Protein AF-A0A7S2JZN7-F1 (afdb_monomer_lite)

Structure (mmCIF, N/CA/C/O backbone):
data_AF-A0A7S2JZN7-F1
#
_entry.id   AF-A0A7S2JZN7-F1
#
loop_
_atom_site.group_PDB
_atom_site.id
_atom_site.type_symbol
_atom_site.label_atom_id
_atom_site.label_alt_id
_atom_site.label_comp_id
_atom_site.label_asym_id
_atom_site.label_entity_id
_atom_site.label_seq_id
_atom_site.pdbx_PDB_ins_code
_atom_site.Cartn_x
_atom_site.Cartn_y
_atom_site.Cartn_z
_atom_site.occupancy
_atom_site.B_iso_or_equiv
_atom_site.auth_seq_id
_atom_site.auth_comp_id
_atom_site.auth_asym_id
_atom_site.auth_atom_id
_atom_site.pdbx_PDB_model_num
ATOM 1 N N . THR A 1 1 ? 4.688 11.227 -15.093 1.00 51.75 1 THR A N 1
ATOM 2 C CA . THR A 1 1 ? 4.811 10.91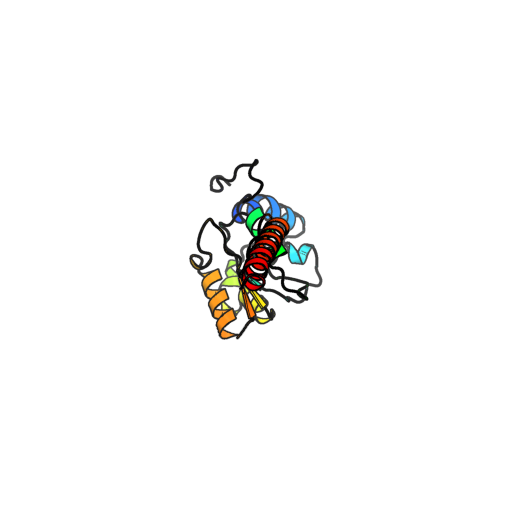5 -16.543 1.00 51.75 1 THR A CA 1
ATOM 3 C C . THR A 1 1 ? 3.955 11.888 -17.336 1.00 51.75 1 THR A C 1
ATOM 5 O O . THR A 1 1 ? 3.222 12.641 -16.711 1.00 51.75 1 THR A O 1
ATOM 8 N N . ALA A 1 2 ? 3.964 11.879 -18.675 1.00 60.34 2 ALA A N 1
ATOM 9 C CA . ALA A 1 2 ? 2.975 12.643 -19.460 1.00 60.34 2 ALA A CA 1
ATOM 10 C C . ALA A 1 2 ? 1.505 12.271 -19.130 1.00 60.34 2 ALA A C 1
ATOM 12 O O . ALA A 1 2 ? 0.585 12.981 -19.519 1.00 60.34 2 ALA A O 1
ATOM 13 N N . LEU A 1 3 ? 1.292 11.172 -18.391 1.00 62.84 3 LEU A N 1
ATOM 14 C CA . LEU A 1 3 ? -0.002 10.674 -17.920 1.00 62.84 3 LEU A CA 1
ATOM 15 C C . LEU A 1 3 ? -0.333 11.091 -16.476 1.00 62.84 3 LEU A C 1
ATOM 17 O O . LEU A 1 3 ? -1.389 10.724 -15.964 1.00 62.84 3 LEU A O 1
ATOM 21 N N . ASP A 1 4 ? 0.554 11.825 -15.804 1.00 78.75 4 ASP A N 1
ATOM 22 C CA . ASP A 1 4 ? 0.335 12.311 -14.446 1.00 78.75 4 ASP A CA 1
ATOM 23 C C . ASP A 1 4 ? 0.233 13.834 -14.446 1.00 78.75 4 ASP A C 1
ATOM 25 O O . ASP A 1 4 ? 1.234 14.537 -14.549 1.00 78.75 4 ASP A O 1
ATOM 29 N N . GLY A 1 5 ? -1.002 14.331 -14.358 1.00 80.12 5 GLY A N 1
ATOM 30 C CA . GLY A 1 5 ? -1.312 15.762 -14.319 1.00 80.12 5 GLY A CA 1
ATOM 31 C C . GLY A 1 5 ? -1.046 16.423 -12.965 1.00 80.12 5 GLY A C 1
ATOM 32 O O . GLY A 1 5 ? -1.590 17.494 -12.705 1.00 80.12 5 GLY A O 1
ATOM 33 N N . PHE A 1 6 ? -0.287 15.777 -12.077 1.00 83.50 6 PHE A N 1
ATOM 34 C CA . PHE A 1 6 ? 0.052 16.322 -10.771 1.00 83.50 6 PHE A CA 1
ATOM 35 C C . PHE A 1 6 ? 0.857 17.627 -10.889 1.00 83.50 6 PHE A C 1
ATOM 37 O O . PHE A 1 6 ? 1.818 17.733 -11.652 1.00 83.50 6 PHE A O 1
ATOM 44 N N . SER A 1 7 ? 0.463 18.621 -10.092 1.00 86.81 7 SER A N 1
ATOM 45 C CA . SER A 1 7 ? 1.176 19.890 -9.955 1.00 86.81 7 SER A CA 1
ATOM 46 C C . SER A 1 7 ? 2.244 19.777 -8.877 1.00 86.81 7 SER A C 1
ATOM 48 O O . SER A 1 7 ? 1.925 19.419 -7.753 1.00 86.81 7 SER A O 1
ATOM 50 N N . VAL A 1 8 ? 3.476 20.208 -9.149 1.00 86.31 8 VAL A N 1
ATOM 51 C CA . VAL A 1 8 ? 4.565 20.231 -8.147 1.00 86.31 8 VAL A CA 1
ATOM 52 C C . VAL A 1 8 ? 4.239 21.041 -6.884 1.00 86.31 8 VAL A C 1
ATOM 54 O O . VAL A 1 8 ? 4.863 20.845 -5.845 1.00 86.31 8 VAL A O 1
ATOM 57 N N . SER A 1 9 ? 3.274 21.961 -6.964 1.00 90.94 9 SER A N 1
ATOM 58 C CA . SER A 1 9 ? 2.800 22.753 -5.826 1.00 90.94 9 SER A CA 1
ATOM 59 C C . SER A 1 9 ? 1.716 22.064 -4.994 1.00 90.94 9 SER A C 1
ATOM 61 O O . SER A 1 9 ? 1.376 22.569 -3.925 1.00 90.94 9 SER A O 1
ATOM 63 N N . ASP A 1 10 ? 1.154 20.944 -5.452 1.00 91.69 10 ASP A N 1
ATOM 64 C CA . ASP A 1 10 ? 0.141 20.215 -4.697 1.00 91.69 10 ASP A CA 1
ATOM 65 C C . ASP A 1 10 ? 0.791 19.451 -3.538 1.00 91.69 10 ASP A C 1
ATOM 67 O O . ASP A 1 10 ? 1.705 18.654 -3.712 1.00 91.69 10 ASP A O 1
ATOM 71 N N . GLN A 1 11 ? 0.304 19.737 -2.334 1.00 91.44 11 GLN A N 1
ATOM 72 C CA . GLN A 1 11 ? 0.785 19.183 -1.068 1.00 91.44 11 GLN A CA 1
ATOM 73 C C . GLN A 1 11 ? -0.213 18.194 -0.450 1.00 91.44 11 GLN A C 1
ATOM 75 O O . GLN A 1 11 ? -0.023 17.768 0.682 1.00 91.44 11 GLN A O 1
ATOM 80 N N . ARG A 1 12 ? -1.313 17.876 -1.144 1.00 93.12 12 ARG A N 1
ATOM 81 C CA . ARG A 1 12 ? -2.394 17.031 -0.617 1.00 93.12 12 ARG A CA 1
ATOM 82 C C . ARG A 1 12 ? -2.526 15.714 -1.352 1.00 93.12 12 ARG A C 1
ATOM 84 O O . ARG A 1 12 ? -2.724 14.695 -0.706 1.00 93.12 12 ARG A O 1
ATOM 91 N N . ILE A 1 13 ? -2.479 15.728 -2.682 1.00 94.62 13 ILE A N 1
ATOM 92 C CA . ILE A 1 13 ? -2.743 14.519 -3.474 1.00 94.62 13 ILE A CA 1
ATOM 93 C C . ILE A 1 13 ? -1.425 13.880 -3.864 1.00 94.62 13 ILE A C 1
ATOM 95 O O . ILE A 1 13 ? -1.202 12.715 -3.546 1.00 94.62 13 ILE A O 1
ATOM 99 N N . GLY A 1 14 ? -0.503 14.657 -4.422 1.00 94.88 14 GLY A N 1
ATOM 100 C CA . GLY A 1 14 ? 0.815 14.144 -4.781 1.00 94.88 14 GLY A CA 1
ATOM 101 C C . GLY A 1 14 ? 0.837 13.488 -6.165 1.00 94.88 14 GLY A C 1
ATOM 102 O O . GLY A 1 14 ? -0.217 13.270 -6.775 1.00 94.88 14 GLY A O 1
ATOM 103 N N . PRO A 1 15 ? 2.038 13.154 -6.668 1.00 95.38 15 PRO A N 1
ATOM 104 C CA . PRO A 1 15 ? 2.178 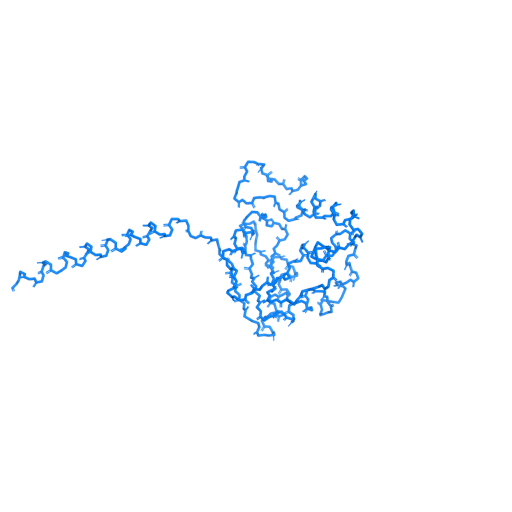12.392 -7.902 1.00 95.38 15 PRO A CA 1
ATOM 105 C C . PRO A 1 15 ? 1.532 11.021 -7.732 1.00 95.38 15 PRO A C 1
ATOM 107 O O . PRO A 1 15 ? 1.496 10.478 -6.624 1.00 95.38 15 PRO A O 1
ATOM 110 N N . ASN A 1 16 ? 1.049 10.437 -8.823 1.00 95.50 16 ASN A N 1
ATOM 111 C CA . ASN A 1 16 ? 0.456 9.113 -8.731 1.00 95.50 16 ASN A CA 1
ATOM 112 C C . ASN A 1 16 ? 1.509 8.006 -8.561 1.00 95.50 16 ASN A C 1
ATOM 114 O O . ASN A 1 16 ? 2.699 8.188 -8.843 1.00 95.50 16 ASN A O 1
ATOM 118 N N . VAL A 1 17 ? 1.071 6.827 -8.117 1.00 96.38 17 VAL A N 1
ATOM 119 C CA . VAL A 1 17 ? 1.975 5.695 -7.859 1.00 96.38 17 VAL A CA 1
ATOM 120 C C . VAL A 1 17 ? 2.721 5.245 -9.120 1.00 96.38 17 VAL A C 1
ATOM 122 O O . VAL A 1 17 ? 3.871 4.822 -9.005 1.00 96.38 17 VAL A O 1
ATOM 125 N N . TYR A 1 18 ? 2.147 5.380 -10.324 1.00 95.56 18 TYR A N 1
ATOM 126 C CA . TYR A 1 18 ? 2.888 5.115 -11.568 1.00 95.56 18 TYR A CA 1
ATOM 127 C C . TYR A 1 18 ? 4.115 6.020 -11.698 1.00 95.56 18 TYR A C 1
ATOM 129 O O . TYR A 1 18 ? 5.224 5.523 -11.890 1.00 95.56 18 TYR A O 1
ATOM 137 N N . THR A 1 19 ? 3.936 7.335 -11.543 1.00 95.06 19 THR A N 1
ATOM 138 C CA . THR A 1 19 ? 5.033 8.311 -11.608 1.00 95.06 19 THR A CA 1
ATOM 139 C C . THR A 1 19 ? 6.087 8.031 -10.551 1.00 95.06 19 THR A C 1
ATOM 141 O O . THR A 1 19 ? 7.275 8.001 -10.864 1.00 95.06 19 THR A O 1
ATOM 144 N N . VAL A 1 20 ? 5.668 7.789 -9.310 1.00 95.62 20 VAL A N 1
ATOM 145 C CA . VAL A 1 20 ? 6.583 7.490 -8.199 1.00 95.62 20 VAL A CA 1
ATOM 146 C C . VAL A 1 20 ? 7.359 6.206 -8.478 1.00 95.62 20 VAL A C 1
ATOM 148 O O . VAL A 1 20 ? 8.572 6.145 -8.278 1.00 95.62 20 VAL A O 1
ATOM 151 N N . THR A 1 21 ? 6.685 5.181 -8.990 1.00 96.56 21 THR A N 1
ATOM 152 C CA . THR A 1 21 ? 7.325 3.903 -9.291 1.00 96.56 21 THR A CA 1
ATOM 153 C C . THR A 1 21 ? 8.347 4.036 -10.412 1.00 96.56 21 THR A C 1
ATOM 155 O O . THR A 1 21 ? 9.463 3.530 -10.291 1.00 96.56 21 THR A O 1
ATOM 158 N N . GLU A 1 22 ? 8.003 4.743 -11.485 1.00 94.88 22 GLU A N 1
ATOM 159 C CA . GLU A 1 22 ? 8.873 4.924 -12.647 1.00 94.88 22 GLU A CA 1
ATOM 160 C C . GLU A 1 22 ? 10.065 5.841 -12.353 1.00 94.88 22 GLU A C 1
ATOM 162 O O . GLU A 1 22 ? 11.187 5.542 -12.760 1.00 94.88 22 GLU A O 1
ATOM 167 N N . GLN A 1 23 ? 9.842 6.943 -11.633 1.00 94.25 23 GLN A N 1
ATOM 168 C CA . GLN A 1 23 ? 10.843 8.000 -11.466 1.00 94.25 23 GLN A CA 1
ATOM 169 C C . GLN A 1 23 ? 11.669 7.872 -10.183 1.00 94.25 23 GLN A C 1
ATOM 171 O O . GLN A 1 23 ? 12.784 8.390 -10.134 1.00 94.25 23 GLN A O 1
ATOM 176 N N . LEU A 1 24 ? 11.168 7.171 -9.159 1.00 95.94 24 LEU A N 1
ATOM 177 C CA . LEU A 1 24 ? 11.850 7.026 -7.869 1.00 95.94 24 LEU A CA 1
ATOM 178 C C . LEU A 1 24 ? 12.175 5.568 -7.535 1.00 95.94 24 LEU A C 1
ATOM 180 O O . LEU A 1 24 ? 13.346 5.225 -7.360 1.00 95.94 24 LEU A O 1
ATOM 184 N N . ILE A 1 25 ? 11.162 4.699 -7.461 1.00 97.62 25 ILE A N 1
ATOM 185 C CA . ILE A 1 25 ? 11.339 3.326 -6.954 1.00 97.62 25 ILE A CA 1
ATOM 186 C C . ILE A 1 25 ? 12.217 2.511 -7.906 1.00 97.62 25 ILE A C 1
ATOM 188 O O . ILE A 1 25 ? 13.217 1.922 -7.490 1.00 97.62 25 ILE A O 1
ATOM 192 N N . THR A 1 26 ? 11.878 2.500 -9.194 1.00 97.19 26 THR A N 1
ATOM 193 C CA . THR A 1 26 ? 12.560 1.693 -10.214 1.00 97.19 26 THR A CA 1
ATOM 194 C C . THR A 1 26 ? 14.028 2.097 -10.403 1.00 97.19 26 THR A C 1
ATOM 196 O O . THR A 1 26 ? 14.884 1.210 -10.391 1.00 97.19 26 THR A O 1
ATOM 199 N N . PRO A 1 27 ? 14.392 3.391 -10.536 1.00 97.56 27 PRO A N 1
ATOM 200 C CA . PRO A 1 27 ? 15.792 3.781 -10.710 1.00 97.56 27 PRO A CA 1
ATOM 201 C C . PRO A 1 27 ? 16.666 3.466 -9.492 1.00 97.56 27 PRO A C 1
ATOM 203 O O . PRO A 1 27 ? 17.828 3.090 -9.648 1.00 97.56 27 PRO A O 1
ATOM 206 N N . ILE A 1 28 ? 16.125 3.602 -8.278 1.00 97.88 28 ILE A N 1
ATOM 207 C CA . ILE A 1 28 ? 16.858 3.293 -7.044 1.00 97.88 28 ILE A CA 1
ATOM 208 C C . ILE A 1 28 ? 17.065 1.784 -6.911 1.00 97.88 28 ILE A C 1
ATOM 210 O O . ILE A 1 28 ? 18.205 1.337 -6.799 1.00 97.88 28 ILE A O 1
ATOM 214 N N . THR A 1 29 ? 15.991 1.000 -7.005 1.00 97.88 29 THR A N 1
ATOM 215 C CA . THR A 1 29 ? 16.057 -0.465 -6.863 1.00 97.88 29 THR A CA 1
ATOM 216 C C . THR A 1 29 ? 16.908 -1.126 -7.944 1.00 97.88 29 THR A C 1
ATOM 218 O O . THR A 1 29 ? 17.666 -2.048 -7.651 1.00 97.88 29 THR A O 1
ATOM 221 N N . ARG A 1 30 ? 16.885 -0.614 -9.182 1.00 97.06 30 ARG A N 1
ATOM 222 C CA . ARG A 1 30 ? 17.759 -1.098 -10.262 1.00 97.06 30 ARG A CA 1
ATOM 223 C C . ARG A 1 30 ? 19.243 -0.932 -9.927 1.00 97.06 30 ARG A C 1
ATOM 225 O O . ARG A 1 30 ? 20.016 -1.853 -10.160 1.00 97.06 30 ARG A O 1
ATOM 232 N N . ARG A 1 31 ? 19.642 0.210 -9.353 1.00 96.31 31 ARG A N 1
ATOM 233 C CA . ARG A 1 31 ? 21.035 0.446 -8.919 1.00 96.31 31 ARG A CA 1
ATOM 234 C C . ARG A 1 31 ? 21.441 -0.418 -7.726 1.00 96.31 31 ARG A C 1
ATOM 236 O O . ARG A 1 31 ? 22.625 -0.669 -7.547 1.00 96.31 31 ARG A O 1
ATOM 243 N N . ALA A 1 32 ? 20.472 -0.883 -6.945 1.00 93.38 32 ALA A N 1
ATOM 244 C CA . ALA A 1 32 ? 20.686 -1.704 -5.761 1.00 93.38 32 ALA A CA 1
ATOM 245 C C . ALA A 1 32 ? 20.612 -3.222 -6.031 1.00 93.38 32 ALA A C 1
ATOM 247 O O . ALA A 1 32 ? 20.387 -3.996 -5.106 1.00 93.38 32 ALA A O 1
ATOM 248 N N . GLY A 1 33 ? 20.771 -3.666 -7.285 1.00 94.56 33 GLY A N 1
ATOM 249 C CA . GLY A 1 33 ? 20.755 -5.095 -7.631 1.00 94.56 33 GLY A CA 1
ATOM 250 C C . GLY A 1 33 ? 19.372 -5.659 -7.963 1.00 94.56 33 GLY A C 1
ATOM 251 O O . GLY A 1 33 ? 19.176 -6.867 -7.912 1.00 94.56 33 GLY A O 1
ATOM 252 N N . GLN A 1 34 ? 18.419 -4.795 -8.325 1.00 93.69 34 GLN A N 1
ATOM 253 C CA . GLN A 1 34 ? 17.098 -5.163 -8.850 1.00 93.69 34 GLN A CA 1
ATOM 254 C C . GLN A 1 34 ? 16.157 -5.881 -7.860 1.00 93.69 34 GLN A C 1
ATOM 256 O O . GLN A 1 34 ? 15.165 -6.490 -8.264 1.00 93.69 34 GLN A O 1
ATOM 261 N N . ALA A 1 35 ? 16.425 -5.776 -6.557 1.00 94.25 35 ALA A N 1
ATOM 262 C CA . ALA A 1 35 ? 15.498 -6.211 -5.514 1.00 94.25 35 ALA A CA 1
ATOM 263 C C . ALA A 1 35 ? 14.244 -5.313 -5.455 1.00 94.25 35 ALA A C 1
ATOM 265 O O . ALA A 1 35 ? 14.232 -4.196 -5.975 1.00 94.25 35 ALA A O 1
ATOM 266 N N . SER A 1 36 ? 13.181 -5.763 -4.780 1.00 96.75 36 SER A N 1
ATOM 267 C CA . SER A 1 36 ? 12.100 -4.849 -4.392 1.00 96.75 36 SER A CA 1
ATOM 268 C C . SER A 1 36 ? 12.603 -3.809 -3.390 1.00 96.75 36 SER A C 1
ATOM 270 O O . SER A 1 36 ? 13.609 -4.025 -2.713 1.00 96.75 36 SER A O 1
ATOM 272 N N . TRP A 1 37 ? 11.904 -2.678 -3.262 1.00 98.00 37 TRP A N 1
ATOM 273 C CA . TRP A 1 37 ? 12.298 -1.636 -2.308 1.00 98.00 37 TRP A CA 1
ATOM 274 C C . TRP A 1 37 ? 12.335 -2.173 -0.873 1.00 98.00 37 TRP A C 1
ATOM 276 O O . TRP A 1 37 ? 13.280 -1.915 -0.132 1.00 98.00 37 TRP A O 1
ATOM 286 N N . ALA A 1 38 ? 11.326 -2.960 -0.492 1.00 97.12 38 ALA A N 1
ATOM 287 C CA . ALA A 1 38 ? 11.259 -3.575 0.828 1.00 97.12 38 ALA A CA 1
ATOM 288 C C . ALA A 1 38 ? 12.446 -4.519 1.085 1.00 97.12 38 ALA A C 1
ATOM 290 O O . ALA A 1 38 ? 13.089 -4.415 2.127 1.00 97.12 38 ALA A O 1
ATOM 291 N N . LEU A 1 39 ? 12.773 -5.393 0.126 1.00 95.94 39 LEU A N 1
ATOM 292 C CA . LEU A 1 39 ? 13.867 -6.358 0.269 1.00 95.94 39 LEU A CA 1
ATOM 293 C C . LEU A 1 39 ? 15.249 -5.689 0.222 1.00 95.94 39 LEU A C 1
ATOM 295 O O . LEU A 1 39 ? 16.156 -6.112 0.929 1.00 95.94 39 LEU A O 1
ATOM 299 N N . MET A 1 40 ? 15.399 -4.613 -0.557 1.00 97.00 40 MET A N 1
ATOM 300 C CA . MET A 1 40 ? 16.605 -3.776 -0.570 1.00 97.00 40 MET A CA 1
ATOM 301 C C . MET A 1 40 ? 16.907 -3.201 0.819 1.00 97.00 40 MET A C 1
ATOM 303 O O . MET A 1 40 ? 18.068 -3.126 1.211 1.00 97.00 40 MET A O 1
ATOM 307 N N . LEU A 1 41 ? 15.874 -2.786 1.559 1.00 96.75 41 LEU A N 1
ATOM 308 C CA . LEU A 1 41 ? 16.039 -2.243 2.907 1.00 96.75 41 LEU A CA 1
ATOM 309 C C . LEU A 1 41 ? 16.182 -3.328 3.975 1.00 96.75 41 LEU A C 1
ATOM 311 O O . LEU A 1 41 ? 16.849 -3.089 4.978 1.00 96.75 41 LEU A O 1
ATOM 315 N N . ARG A 1 42 ? 15.536 -4.484 3.791 1.00 96.81 42 ARG A N 1
ATOM 316 C CA . ARG A 1 42 ? 15.466 -5.583 4.767 1.00 96.81 42 ARG A CA 1
ATOM 317 C C . ARG A 1 42 ? 15.700 -6.931 4.073 1.00 96.81 42 ARG A C 1
ATOM 319 O O . ARG A 1 42 ? 14.725 -7.626 3.773 1.00 96.81 42 ARG A O 1
ATOM 326 N N . PRO A 1 43 ? 16.963 -7.303 3.795 1.00 95.69 43 PRO A N 1
ATOM 327 C CA . PRO A 1 43 ? 17.302 -8.530 3.066 1.00 95.69 43 PRO A CA 1
ATOM 328 C C . PRO A 1 43 ? 16.806 -9.817 3.735 1.00 95.69 43 PRO A C 1
ATOM 330 O O . PRO A 1 43 ? 16.546 -10.809 3.060 1.00 95.69 43 PRO A O 1
ATOM 333 N N . GLU A 1 44 ? 16.653 -9.801 5.057 1.00 95.88 44 GLU A N 1
ATOM 334 C CA . GLU A 1 44 ? 16.128 -10.906 5.858 1.00 95.88 44 GLU A CA 1
ATOM 335 C C . GLU A 1 44 ? 14.603 -11.077 5.754 1.00 95.88 44 GLU A C 1
ATOM 337 O O . GLU A 1 44 ? 14.057 -12.089 6.193 1.00 95.88 44 GLU A O 1
ATOM 342 N N . GLY A 1 45 ? 13.910 -10.108 5.151 1.00 94.31 45 GLY A N 1
ATOM 343 C CA . GLY A 1 45 ? 12.457 -10.071 5.091 1.00 94.31 45 GLY A CA 1
ATOM 344 C C . GLY A 1 45 ? 11.809 -9.685 6.422 1.00 94.31 45 GLY A C 1
ATOM 345 O O . GLY A 1 45 ? 12.448 -9.527 7.459 1.00 94.31 45 GLY A O 1
ATOM 346 N N . LEU A 1 46 ? 10.496 -9.483 6.380 1.00 95.38 46 LEU A N 1
ATOM 347 C CA . LEU A 1 46 ? 9.694 -9.081 7.530 1.00 95.38 46 LEU A CA 1
ATOM 348 C C . LEU A 1 46 ? 8.391 -9.875 7.552 1.00 95.38 46 LEU A C 1
ATOM 350 O O . LEU A 1 46 ? 7.812 -10.151 6.500 1.00 95.38 46 LEU A O 1
ATOM 354 N N . LEU A 1 47 ? 7.915 -10.209 8.753 1.00 95.25 47 LEU A N 1
ATOM 355 C CA . LEU A 1 47 ? 6.573 -10.763 8.926 1.00 95.25 47 LEU A CA 1
ATOM 356 C C . LEU A 1 47 ? 5.534 -9.700 8.566 1.00 95.25 47 LEU A C 1
ATOM 358 O O . LEU A 1 47 ? 5.651 -8.551 8.986 1.00 95.25 47 LEU A O 1
ATOM 362 N N . CYS A 1 48 ? 4.533 -10.088 7.779 1.00 96.69 48 CYS A N 1
ATOM 363 C CA . CYS A 1 48 ? 3.508 -9.183 7.279 1.00 96.69 48 CYS A CA 1
ATOM 364 C C . CYS A 1 48 ? 2.332 -9.098 8.262 1.00 96.69 48 CYS A C 1
ATOM 366 O O . CYS A 1 48 ? 1.545 -10.034 8.359 1.00 96.69 48 CYS A O 1
ATOM 368 N N . ASP A 1 49 ? 2.172 -7.965 8.951 1.00 97.75 49 ASP A N 1
ATOM 369 C CA . ASP A 1 49 ? 1.059 -7.742 9.892 1.00 97.75 49 ASP A CA 1
ATOM 370 C C . ASP A 1 49 ? -0.172 -7.110 9.232 1.00 97.75 49 ASP A C 1
ATOM 372 O O . ASP A 1 49 ? -1.271 -7.107 9.806 1.00 97.75 49 ASP A O 1
ATOM 376 N N . LEU A 1 50 ? 0.037 -6.503 8.063 1.00 98.62 50 LEU A N 1
ATOM 377 C CA . LEU A 1 50 ? -0.934 -5.679 7.363 1.00 98.62 50 LEU A CA 1
ATOM 378 C C . LEU A 1 50 ? -0.773 -5.822 5.850 1.00 98.62 50 LEU A C 1
ATOM 380 O O . LEU A 1 50 ? 0.289 -5.539 5.303 1.00 98.62 50 LEU A O 1
ATOM 384 N N . PHE A 1 51 ? -1.837 -6.195 5.154 1.00 98.69 51 PHE A N 1
ATOM 385 C CA . PHE A 1 51 ? -1.886 -6.128 3.699 1.00 98.69 51 PHE A CA 1
ATOM 386 C C . PHE A 1 51 ? -2.548 -4.821 3.261 1.00 98.69 51 PHE A C 1
ATOM 388 O O . PHE A 1 51 ? -3.681 -4.548 3.651 1.00 98.69 51 PHE A O 1
ATOM 395 N N . VAL A 1 52 ? -1.874 -4.012 2.449 1.00 98.75 52 VAL A N 1
ATOM 396 C CA . VAL A 1 52 ? -2.422 -2.747 1.940 1.00 98.75 52 VAL A CA 1
ATOM 397 C C . VAL A 1 52 ? -2.891 -2.938 0.501 1.00 98.75 52 VAL A C 1
ATOM 399 O O . VAL A 1 52 ? -2.067 -3.156 -0.388 1.00 98.75 52 VAL A O 1
ATOM 402 N N . THR A 1 53 ? -4.201 -2.812 0.261 1.00 98.62 53 THR A N 1
ATOM 403 C CA . THR A 1 53 ? -4.7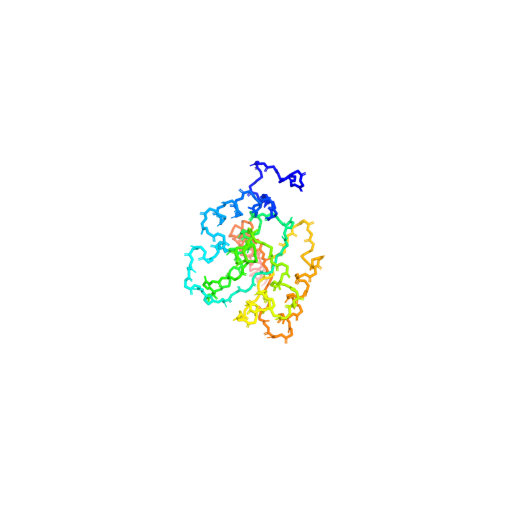46 -2.712 -1.105 1.00 98.62 53 THR A CA 1
ATOM 404 C C . THR A 1 53 ? -4.974 -1.256 -1.475 1.00 98.62 53 THR A C 1
ATOM 406 O O . THR A 1 53 ? -5.474 -0.462 -0.672 1.00 98.62 53 THR A O 1
ATOM 409 N N . HIS A 1 54 ? -4.585 -0.900 -2.693 1.00 98.38 54 HIS A N 1
ATOM 410 C CA . HIS A 1 54 ? -4.571 0.477 -3.159 1.00 98.38 54 HIS A CA 1
ATOM 411 C C . HIS A 1 54 ? -4.533 0.528 -4.694 1.00 98.38 54 HIS A C 1
ATOM 413 O O . HIS A 1 54 ? -4.235 -0.471 -5.354 1.00 98.38 54 HIS A O 1
ATOM 419 N N . CYS A 1 55 ? -4.842 1.683 -5.287 1.00 96.19 55 CYS A N 1
ATOM 420 C CA . CYS A 1 55 ? -4.852 1.839 -6.744 1.00 96.19 55 CYS A CA 1
ATOM 421 C C . CYS A 1 55 ? -3.629 2.609 -7.230 1.00 96.19 55 CYS A C 1
ATOM 423 O O . CYS A 1 55 ? -3.296 3.658 -6.706 1.00 96.19 55 CYS A O 1
ATOM 425 N N . TRP A 1 56 ? -3.040 2.183 -8.344 1.00 95.81 56 TRP A N 1
ATOM 426 C CA . TRP A 1 56 ? -1.878 2.859 -8.926 1.00 95.81 56 TRP A CA 1
ATOM 427 C C . TRP A 1 56 ? -2.138 4.292 -9.431 1.00 95.81 56 TRP A C 1
ATOM 429 O O . TRP A 1 56 ? -1.207 5.075 -9.606 1.00 95.81 56 TRP A O 1
ATOM 439 N N . ALA A 1 57 ? -3.399 4.631 -9.705 1.00 94.44 57 ALA A N 1
ATOM 440 C CA . ALA A 1 57 ? -3.794 5.966 -10.151 1.00 94.44 57 ALA A CA 1
ATOM 441 C C . ALA A 1 57 ? -4.011 6.956 -8.991 1.00 94.44 57 ALA A C 1
ATOM 443 O O . ALA A 1 57 ? -4.323 8.118 -9.248 1.00 94.44 57 ALA A O 1
ATOM 444 N N . GLU A 1 58 ? -3.902 6.512 -7.738 1.00 95.38 58 GLU A N 1
ATOM 445 C CA . GLU A 1 58 ? -4.038 7.389 -6.575 1.00 95.38 58 GLU A CA 1
ATOM 446 C C . GLU A 1 58 ? -2.834 8.311 -6.405 1.00 95.38 58 GLU A C 1
ATOM 448 O O . GLU A 1 58 ? -1.735 7.975 -6.846 1.00 95.38 58 GLU A O 1
ATOM 453 N N . GLY A 1 59 ? -3.040 9.439 -5.727 1.00 96.31 59 GLY A N 1
ATOM 454 C CA . GLY A 1 59 ? -1.958 10.335 -5.342 1.00 96.31 59 GLY A CA 1
ATOM 455 C C . GLY A 1 59 ? -1.184 9.821 -4.128 1.00 96.31 59 GLY A C 1
ATOM 456 O O . GLY A 1 59 ? -1.778 9.370 -3.147 1.00 96.31 59 GLY A O 1
ATOM 457 N N . LEU A 1 60 ? 0.147 9.910 -4.176 1.00 96.81 60 LEU A N 1
ATOM 458 C CA . LEU A 1 60 ? 1.022 9.375 -3.133 1.00 96.81 60 LEU A CA 1
ATOM 459 C C . LEU A 1 60 ? 0.865 10.092 -1.785 1.00 96.81 60 LEU A C 1
ATOM 461 O O . LEU A 1 60 ? 0.932 9.435 -0.750 1.00 96.81 60 LEU A O 1
ATOM 465 N N . TYR A 1 61 ? 0.673 11.412 -1.766 1.00 96.56 61 TYR A N 1
ATOM 466 C CA . TYR A 1 61 ? 0.535 12.154 -0.505 1.00 96.56 61 TYR A CA 1
ATOM 467 C C . TYR A 1 61 ? -0.783 11.799 0.181 1.00 96.56 61 TYR A C 1
ATOM 469 O O . TYR A 1 61 ? -0.787 11.458 1.361 1.00 96.56 61 TYR A O 1
ATOM 477 N N . GLU A 1 62 ? -1.872 11.745 -0.590 1.00 96.69 62 GLU A N 1
ATOM 478 C CA . GLU A 1 62 ? -3.174 11.280 -0.107 1.00 96.69 62 GLU A CA 1
ATOM 479 C C . GLU A 1 62 ? -3.080 9.846 0.437 1.00 96.69 62 GLU A C 1
ATOM 481 O O . GLU A 1 62 ? -3.616 9.548 1.507 1.00 96.69 62 GLU A O 1
ATOM 486 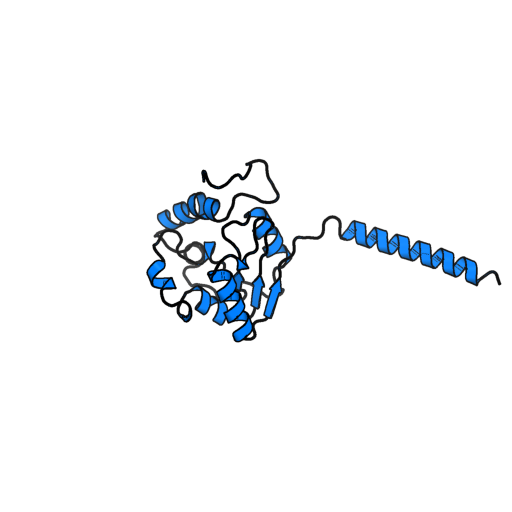N N . PHE A 1 63 ? -2.394 8.960 -0.292 1.00 97.81 63 PHE A N 1
ATOM 487 C CA . PHE A 1 63 ? -2.166 7.577 0.118 1.00 97.81 63 PHE A CA 1
ATOM 488 C C . PHE A 1 63 ? -1.414 7.497 1.452 1.00 97.81 63 PHE A C 1
ATOM 490 O O . PHE A 1 63 ? -1.876 6.816 2.370 1.00 97.81 63 PHE A O 1
ATOM 497 N N . VAL A 1 64 ? -0.284 8.203 1.583 1.00 97.56 64 VAL A N 1
ATOM 498 C CA . VAL A 1 64 ? 0.546 8.190 2.798 1.00 97.56 64 VAL A CA 1
ATOM 499 C C . VAL A 1 64 ? -0.223 8.747 3.994 1.00 97.56 64 VAL A C 1
ATOM 501 O O . VAL A 1 64 ? -0.226 8.113 5.049 1.00 97.56 64 VAL A O 1
ATOM 504 N N . ASP A 1 65 ? -0.929 9.868 3.834 1.00 96.94 65 ASP A N 1
ATOM 505 C CA . ASP A 1 65 ? -1.714 10.477 4.912 1.00 96.94 65 ASP A CA 1
ATOM 506 C C . ASP A 1 65 ? -2.781 9.517 5.448 1.00 96.94 65 ASP A C 1
ATOM 508 O O . ASP A 1 65 ? -2.907 9.327 6.661 1.00 96.94 65 ASP A O 1
ATOM 512 N N . LYS A 1 66 ? -3.532 8.864 4.553 1.00 98.19 66 LYS A N 1
ATOM 513 C CA . LYS A 1 66 ? -4.564 7.888 4.937 1.00 98.19 66 LYS A CA 1
ATOM 514 C C . LYS A 1 66 ? -3.962 6.641 5.571 1.00 98.19 66 LYS A C 1
ATOM 516 O O . LYS A 1 66 ? -4.485 6.165 6.581 1.00 98.19 66 LYS A O 1
ATOM 521 N N . LEU A 1 67 ? -2.880 6.122 4.990 1.00 98.00 67 LEU A N 1
ATOM 522 C CA . LEU A 1 67 ? -2.186 4.930 5.472 1.00 98.00 67 LEU A CA 1
ATOM 523 C C . LEU A 1 67 ? -1.657 5.138 6.892 1.00 98.00 67 LEU A C 1
ATOM 525 O O . LEU A 1 67 ? -1.910 4.306 7.760 1.00 98.00 67 LEU A O 1
ATOM 529 N N . LEU A 1 68 ? -0.953 6.245 7.137 1.00 97.00 68 LEU A N 1
ATOM 530 C CA . LEU A 1 68 ? -0.374 6.549 8.446 1.00 97.00 68 LEU A CA 1
ATOM 531 C C . LEU A 1 68 ? -1.453 6.863 9.482 1.00 97.00 68 LEU A C 1
ATOM 533 O O . LEU A 1 68 ? -1.364 6.394 10.614 1.00 97.00 68 LEU A O 1
ATOM 537 N N . HIS A 1 69 ? -2.492 7.612 9.105 1.00 97.25 69 HIS A N 1
ATOM 538 C CA . HIS A 1 69 ? -3.592 7.924 10.017 1.00 97.25 69 HIS A CA 1
ATOM 539 C C . HIS A 1 69 ? -4.372 6.679 10.446 1.00 97.25 69 HIS A C 1
ATOM 541 O O . HIS A 1 69 ? -4.767 6.557 11.603 1.00 97.25 69 HIS A O 1
ATOM 547 N N . SER A 1 70 ? -4.588 5.756 9.510 1.00 98.06 70 SER A N 1
ATOM 548 C CA . SER A 1 70 ? -5.404 4.557 9.720 1.00 98.06 70 SER A CA 1
ATOM 549 C C . SER A 1 70 ? -4.574 3.328 10.080 1.00 98.06 70 SER A C 1
ATOM 551 O O . SER A 1 70 ? -5.084 2.206 10.033 1.00 98.06 70 SER A O 1
ATOM 553 N N . TRP A 1 71 ? -3.292 3.516 10.409 1.00 98.12 71 TRP A N 1
ATOM 554 C CA . TRP A 1 71 ? -2.389 2.416 10.705 1.00 98.12 71 TRP A CA 1
ATOM 555 C C . TRP A 1 71 ? -2.889 1.632 11.928 1.00 98.12 71 TRP A C 1
ATOM 557 O O . TRP A 1 71 ? -3.012 2.205 13.017 1.00 98.12 71 TRP A O 1
ATOM 567 N N . PRO A 1 72 ? -3.187 0.325 11.801 1.00 96.81 72 PRO A N 1
ATOM 568 C CA . PRO A 1 72 ? -3.756 -0.429 12.906 1.00 96.81 72 PRO A CA 1
ATOM 569 C C . PRO A 1 72 ? -2.792 -0.515 14.085 1.00 96.81 72 PRO A C 1
ATOM 571 O O . PRO A 1 72 ? -1.605 -0.813 13.926 1.00 96.81 72 PRO A O 1
ATOM 574 N N . ALA A 1 73 ? -3.320 -0.343 15.297 1.00 94.38 73 ALA A N 1
ATOM 575 C CA . ALA A 1 73 ? -2.540 -0.558 16.506 1.00 94.38 73 ALA A CA 1
ATOM 576 C C . ALA A 1 73 ? -1.905 -1.962 16.488 1.00 94.38 73 ALA A C 1
ATOM 578 O O . ALA A 1 73 ? -2.552 -2.948 16.116 1.00 94.38 73 ALA A O 1
ATOM 579 N N . LYS A 1 74 ? -0.640 -2.060 16.913 1.00 92.62 74 LYS A N 1
ATOM 580 C CA . LYS A 1 74 ? 0.141 -3.313 16.942 1.00 92.62 74 LYS A CA 1
ATOM 581 C C . LYS A 1 74 ? 0.440 -3.924 15.560 1.00 92.62 74 LYS A C 1
ATOM 583 O O . LYS A 1 74 ? 0.765 -5.103 15.487 1.00 92.62 74 LYS A O 1
ATOM 588 N N . ALA A 1 75 ? 0.259 -3.202 14.454 1.00 96.94 75 ALA A N 1
ATOM 589 C CA . ALA A 1 75 ? 0.870 -3.581 13.176 1.00 96.94 75 ALA A CA 1
ATOM 590 C C . ALA A 1 75 ? 2.268 -2.954 13.096 1.00 96.94 75 ALA A C 1
ATOM 592 O O . ALA A 1 75 ? 2.405 -1.762 13.372 1.00 96.94 75 ALA A O 1
ATOM 593 N N . HIS A 1 76 ? 3.291 -3.724 12.728 1.00 96.00 76 HIS A N 1
ATOM 594 C CA . HIS A 1 76 ? 4.667 -3.230 12.610 1.00 96.00 76 HIS A CA 1
ATOM 595 C C . HIS A 1 76 ? 5.115 -3.143 11.157 1.00 96.00 76 HIS A C 1
ATOM 597 O O . HIS A 1 76 ? 5.783 -2.183 10.778 1.00 96.00 76 HIS A O 1
ATOM 603 N N . HIS A 1 77 ? 4.716 -4.109 10.331 1.00 97.50 77 HIS A N 1
ATOM 604 C CA . HIS A 1 77 ? 5.115 -4.156 8.929 1.00 97.50 77 HIS A CA 1
ATOM 605 C C . HIS A 1 77 ? 3.918 -4.403 8.021 1.00 97.50 77 HIS A C 1
ATOM 607 O O . HIS A 1 77 ? 2.992 -5.141 8.364 1.00 97.50 77 HIS A O 1
ATOM 613 N N . ALA A 1 78 ? 3.966 -3.803 6.835 1.00 97.69 78 ALA A N 1
ATOM 614 C CA . ALA A 1 78 ? 2.930 -3.953 5.834 1.00 97.69 78 ALA A CA 1
ATOM 615 C C . ALA A 1 78 ? 3.494 -4.442 4.504 1.00 97.69 78 ALA A C 1
ATOM 617 O O . ALA A 1 78 ? 4.580 -4.035 4.084 1.00 97.69 78 ALA A O 1
ATOM 618 N N . TYR A 1 79 ? 2.709 -5.261 3.814 1.00 98.44 79 TYR A N 1
ATOM 619 C CA . TYR A 1 79 ? 2.877 -5.488 2.391 1.00 98.44 79 TYR A CA 1
ATOM 620 C C . TYR A 1 79 ? 2.146 -4.386 1.622 1.00 98.44 79 TYR A C 1
ATOM 622 O O . TYR A 1 79 ? 0.944 -4.188 1.797 1.00 98.44 79 TYR A O 1
ATOM 630 N N . CYS A 1 80 ? 2.872 -3.683 0.756 1.00 98.00 80 CYS A N 1
ATOM 631 C CA . CYS A 1 80 ? 2.329 -2.669 -0.142 1.00 98.00 80 CYS A CA 1
ATOM 632 C C . CYS A 1 80 ? 2.939 -2.893 -1.522 1.00 98.00 80 CYS A C 1
ATOM 634 O O . CYS A 1 80 ? 4.161 -2.821 -1.677 1.00 98.00 80 CYS A O 1
ATOM 636 N N . CYS A 1 81 ? 2.109 -3.201 -2.523 1.00 96.62 81 CYS A N 1
ATOM 637 C CA . CYS A 1 81 ? 2.597 -3.819 -3.755 1.00 96.62 81 CYS A CA 1
ATOM 638 C C . CYS A 1 81 ? 3.664 -2.989 -4.484 1.00 96.62 81 CYS A C 1
ATOM 640 O O . CYS A 1 81 ? 4.631 -3.570 -4.978 1.00 96.62 81 CYS A O 1
ATOM 642 N N . MET A 1 82 ? 3.552 -1.653 -4.477 1.00 96.50 82 MET A N 1
ATOM 643 C CA . MET A 1 82 ? 4.527 -0.759 -5.115 1.00 96.50 82 MET A CA 1
ATOM 644 C C . MET A 1 82 ? 5.928 -0.840 -4.477 1.00 96.50 82 MET A C 1
ATOM 646 O O . MET A 1 82 ? 6.924 -0.595 -5.151 1.00 96.50 82 MET A O 1
ATOM 650 N N . LEU A 1 83 ? 6.023 -1.227 -3.199 1.00 97.81 83 LEU A N 1
ATOM 651 C CA . LEU A 1 83 ? 7.282 -1.335 -2.448 1.00 97.81 83 LEU A CA 1
ATOM 652 C C . LEU A 1 83 ? 7.769 -2.782 -2.308 1.00 97.81 83 LEU A C 1
ATOM 654 O O . LEU A 1 83 ? 8.974 -3.033 -2.284 1.00 97.81 83 LEU A O 1
ATOM 658 N N . SER A 1 84 ? 6.841 -3.730 -2.183 1.00 97.25 84 SER A N 1
ATOM 659 C CA . SER A 1 84 ? 7.141 -5.128 -1.860 1.00 97.25 84 SER A CA 1
ATOM 660 C C . SER A 1 84 ? 7.494 -5.970 -3.087 1.00 97.25 84 SER A C 1
ATOM 662 O O . SER A 1 84 ? 8.296 -6.895 -2.963 1.00 97.25 84 SER A O 1
ATOM 664 N N . ASN A 1 85 ? 6.964 -5.633 -4.269 1.00 95.88 85 ASN A N 1
ATOM 665 C CA . ASN A 1 85 ? 7.289 -6.321 -5.522 1.00 95.88 85 ASN A CA 1
ATOM 666 C C . ASN A 1 85 ? 8.496 -5.686 -6.234 1.00 95.88 85 ASN A C 1
ATOM 668 O O . AS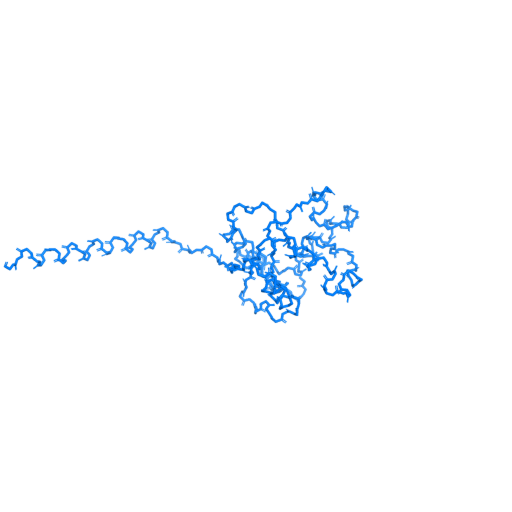N A 1 85 ? 8.736 -4.482 -6.094 1.00 95.88 85 ASN A O 1
ATOM 672 N N . PRO A 1 86 ? 9.269 -6.467 -7.011 1.00 95.44 86 PRO A N 1
ATOM 673 C CA . PRO A 1 86 ? 10.401 -5.944 -7.767 1.00 95.44 86 PRO A CA 1
ATOM 674 C C . PRO A 1 86 ? 9.917 -5.133 -8.978 1.00 95.44 86 PRO A C 1
ATOM 676 O O . PRO A 1 86 ? 9.681 -5.672 -10.054 1.00 95.44 86 PRO A O 1
ATOM 679 N N . GLN A 1 87 ? 9.794 -3.815 -8.809 1.00 95.56 87 GLN A N 1
ATOM 680 C CA . GLN A 1 87 ? 9.253 -2.908 -9.839 1.00 95.56 87 GLN A CA 1
ATOM 681 C C . GLN A 1 87 ? 10.154 -2.733 -11.067 1.00 95.56 87 GLN A C 1
ATOM 683 O O . GLN A 1 87 ? 9.717 -2.255 -12.108 1.00 95.56 87 GLN A O 1
ATOM 688 N N . CYS A 1 88 ? 11.428 -3.104 -10.949 1.00 94.38 88 CYS A N 1
ATOM 689 C CA . CYS A 1 88 ? 12.390 -3.023 -12.042 1.00 94.38 88 CYS A CA 1
ATOM 690 C C . CYS A 1 88 ? 12.476 -4.306 -12.887 1.00 94.38 88 CYS A C 1
ATOM 692 O O . CYS A 1 88 ? 13.295 -4.345 -13.808 1.00 94.38 88 CYS A O 1
ATOM 694 N N . LEU A 1 89 ? 11.663 -5.326 -12.581 1.00 92.81 89 LEU A N 1
ATOM 695 C CA . LEU A 1 89 ? 11.613 -6.617 -13.269 1.00 92.81 89 LEU A CA 1
ATOM 696 C C . LEU A 1 89 ? 10.240 -6.852 -13.910 1.00 92.81 89 LEU A C 1
ATOM 698 O O . LEU A 1 89 ? 9.239 -6.269 -13.499 1.00 92.81 89 LEU A O 1
ATOM 702 N N . ASP A 1 90 ? 10.193 -7.755 -14.890 1.00 92.38 90 ASP A N 1
ATOM 703 C CA . ASP A 1 90 ? 8.928 -8.309 -15.370 1.00 92.38 90 ASP A CA 1
ATOM 704 C C . ASP A 1 90 ? 8.398 -9.332 -14.355 1.00 92.38 90 ASP A C 1
ATOM 706 O O . ASP A 1 90 ? 8.957 -10.418 -14.182 1.00 92.38 90 ASP A O 1
ATOM 710 N N . ILE A 1 91 ? 7.312 -8.972 -13.668 1.00 92.00 91 ILE A N 1
ATOM 711 C CA . ILE A 1 91 ? 6.653 -9.836 -12.684 1.00 92.00 91 ILE A CA 1
ATOM 712 C C . ILE A 1 91 ? 5.563 -10.724 -13.298 1.00 92.00 91 ILE A C 1
ATOM 714 O O . ILE A 1 91 ? 4.879 -11.424 -12.553 1.00 92.00 91 ILE A O 1
ATOM 718 N N . GLY A 1 92 ? 5.383 -10.728 -14.624 1.00 92.25 92 GLY A N 1
ATOM 719 C CA . GLY A 1 92 ? 4.339 -11.488 -15.322 1.00 92.25 92 GLY A CA 1
ATOM 720 C C . GLY A 1 92 ? 4.300 -12.963 -14.917 1.00 92.25 92 GLY A C 1
ATOM 721 O O . GLY A 1 92 ? 3.235 -13.505 -14.621 1.00 92.25 92 GLY A O 1
ATOM 722 N N . GLY A 1 93 ? 5.472 -13.590 -14.780 1.00 93.00 93 GLY A N 1
ATOM 723 C CA . GLY A 1 93 ? 5.590 -14.960 -14.274 1.00 93.00 93 GLY A CA 1
ATOM 724 C C . GLY A 1 93 ? 5.095 -15.121 -12.832 1.00 93.00 93 GLY A C 1
ATOM 725 O O . GLY A 1 93 ? 4.367 -16.068 -12.539 1.00 93.00 93 GLY A O 1
ATOM 726 N N . MET A 1 94 ? 5.410 -14.167 -11.948 1.00 90.69 94 MET A N 1
ATOM 727 C CA . MET A 1 94 ? 5.022 -14.180 -10.527 1.00 90.69 94 MET A CA 1
ATOM 728 C C . MET A 1 94 ? 3.514 -14.016 -10.317 1.00 90.69 94 MET A C 1
ATOM 730 O O . MET A 1 94 ? 3.004 -14.373 -9.260 1.00 90.69 94 MET A O 1
ATOM 734 N N . ILE A 1 95 ? 2.805 -13.451 -11.295 1.00 93.06 95 ILE A N 1
ATOM 735 C CA . ILE A 1 95 ? 1.369 -13.145 -11.199 1.00 93.06 95 ILE A CA 1
ATOM 736 C C . ILE A 1 95 ? 0.509 -14.017 -12.115 1.00 93.06 95 ILE A C 1
ATOM 738 O O . ILE A 1 95 ? -0.710 -13.863 -12.140 1.00 93.06 95 ILE A O 1
ATOM 742 N N . SER A 1 96 ? 1.135 -14.936 -12.852 1.00 93.62 96 SER A N 1
ATOM 743 C CA . SER A 1 96 ? 0.472 -15.840 -13.797 1.00 93.62 96 SER A CA 1
ATOM 744 C C . SER A 1 96 ? -0.576 -16.738 -13.132 1.00 93.62 96 SER A C 1
ATOM 746 O O . SER A 1 96 ? -1.619 -17.011 -13.721 1.00 93.62 96 SER A O 1
ATOM 748 N N . SER A 1 97 ? -0.329 -17.144 -11.884 1.00 95.44 97 SER A N 1
ATOM 749 C CA . SER A 1 97 ? -1.296 -17.819 -11.022 1.00 95.44 97 SER A CA 1
ATOM 750 C C . SER A 1 97 ? -1.708 -16.878 -9.885 1.00 95.44 97 SER A C 1
ATOM 752 O O . SER A 1 97 ? -0.938 -16.698 -8.938 1.00 95.44 97 SER A O 1
ATOM 754 N N . PRO A 1 98 ? -2.911 -16.271 -9.927 1.00 95.12 98 PRO A N 1
ATOM 755 C CA . PRO A 1 98 ? -3.337 -15.300 -8.920 1.00 95.12 98 PRO A CA 1
ATOM 756 C C . PRO A 1 98 ? -3.280 -15.817 -7.477 1.00 95.12 98 PRO A C 1
ATOM 758 O O . PRO A 1 98 ? -2.936 -15.053 -6.578 1.00 95.12 98 PRO A O 1
ATOM 761 N N . ARG A 1 99 ? -3.579 -17.102 -7.235 1.00 95.75 99 ARG A N 1
ATOM 762 C CA . ARG A 1 99 ? -3.523 -17.720 -5.893 1.00 95.75 99 ARG A CA 1
ATOM 763 C C . ARG A 1 99 ? -2.102 -17.939 -5.378 1.00 95.75 99 ARG A C 1
ATOM 765 O O . ARG A 1 99 ? -1.887 -17.841 -4.179 1.00 95.75 99 ARG A O 1
ATOM 772 N N . GLU A 1 100 ? -1.146 -18.163 -6.273 1.00 95.25 100 GLU A N 1
ATOM 773 C CA . GLU A 1 100 ? 0.269 -18.354 -5.917 1.00 95.25 100 GLU A CA 1
ATOM 774 C C . GLU A 1 100 ? 1.078 -17.051 -5.975 1.00 95.25 100 GLU A C 1
ATOM 776 O O . GLU A 1 100 ? 2.274 -17.019 -5.677 1.00 95.25 100 GLU A O 1
ATOM 781 N N . SER A 1 101 ? 0.423 -15.961 -6.370 1.00 96.00 101 SER A N 1
ATOM 782 C CA . SER A 1 101 ? 1.053 -14.662 -6.537 1.00 96.00 101 SER A CA 1
ATOM 783 C C . SER A 1 101 ? 1.603 -14.111 -5.212 1.00 96.00 101 SER A C 1
ATOM 785 O O . SER A 1 101 ? 1.084 -14.431 -4.135 1.00 96.00 101 SER A O 1
ATOM 787 N N . PRO A 1 102 ? 2.619 -13.225 -5.249 1.00 94.38 102 PRO A N 1
ATOM 788 C CA . PRO A 1 102 ? 3.125 -12.571 -4.039 1.00 94.38 102 PRO A CA 1
ATOM 789 C C . PRO A 1 102 ? 2.021 -11.825 -3.272 1.00 94.38 102 PRO A C 1
ATOM 791 O O . PRO A 1 102 ? 2.064 -11.775 -2.047 1.00 94.38 102 PRO A O 1
ATOM 794 N N . PHE A 1 103 ? 1.001 -11.320 -3.975 1.00 94.56 103 PHE A N 1
ATOM 795 C CA . PHE A 1 103 ? -0.169 -10.671 -3.383 1.00 94.56 103 PHE A CA 1
ATOM 796 C C . PHE A 1 103 ? -0.962 -11.638 -2.505 1.00 94.56 103 PHE A C 1
ATOM 798 O O . PHE A 1 103 ? -1.168 -11.367 -1.327 1.00 94.56 103 PHE A O 1
ATOM 805 N N . ALA A 1 104 ? -1.357 -12.786 -3.061 1.00 96.44 104 ALA A N 1
ATOM 806 C CA . ALA A 1 104 ? -2.142 -13.779 -2.338 1.00 96.44 104 ALA A CA 1
ATOM 807 C C . ALA A 1 104 ? -1.363 -14.354 -1.151 1.00 96.44 104 ALA A C 1
ATOM 809 O O . ALA A 1 104 ? -1.905 -14.463 -0.057 1.00 96.44 104 ALA A O 1
ATOM 810 N N . ARG A 1 105 ? -0.063 -14.626 -1.322 1.00 96.75 105 ARG A N 1
ATOM 811 C CA . ARG A 1 105 ? 0.792 -15.121 -0.233 1.00 96.75 105 ARG A CA 1
ATOM 812 C C . ARG A 1 105 ? 0.955 -14.104 0.897 1.00 96.75 105 ARG A C 1
ATOM 814 O O . ARG A 1 105 ? 0.883 -14.477 2.066 1.00 96.75 105 ARG A O 1
ATOM 821 N N . ALA A 1 106 ? 1.164 -12.830 0.567 1.00 97.44 106 ALA A N 1
ATOM 822 C CA . ALA A 1 106 ? 1.274 -11.776 1.570 1.00 97.44 106 ALA A CA 1
ATOM 823 C C . ALA A 1 106 ? -0.057 -11.532 2.292 1.00 97.44 106 ALA A C 1
ATOM 825 O O . ALA A 1 106 ? -0.071 -11.378 3.512 1.00 97.44 106 ALA A O 1
ATOM 826 N N . LEU A 1 107 ? -1.172 -11.541 1.559 1.00 98.12 107 LEU A N 1
ATOM 827 C CA . LEU A 1 107 ? -2.507 -11.401 2.133 1.00 98.12 107 LEU A CA 1
ATOM 828 C C . LEU A 1 107 ? -2.853 -12.580 3.047 1.00 98.12 107 LEU A C 1
ATOM 830 O O . LEU A 1 107 ? -3.378 -12.371 4.138 1.00 98.12 107 LEU A O 1
ATOM 834 N N . HIS A 1 108 ? -2.494 -13.798 2.642 1.00 97.75 108 HIS A N 1
ATOM 835 C CA . HIS A 1 108 ? -2.673 -14.992 3.456 1.00 97.75 108 HIS A CA 1
ATOM 836 C C . HIS A 1 108 ? -1.902 -14.908 4.778 1.00 97.75 108 HIS A C 1
ATOM 838 O O . HIS A 1 108 ? -2.447 -15.232 5.833 1.00 97.75 108 HIS A O 1
ATOM 844 N N . ALA A 1 109 ? -0.662 -14.410 4.744 1.00 97.31 109 ALA A N 1
ATOM 845 C CA . ALA A 1 109 ? 0.148 -14.211 5.944 1.00 97.31 109 ALA A CA 1
ATOM 846 C C . ALA A 1 109 ? -0.368 -13.070 6.841 1.00 97.31 109 ALA A C 1
ATOM 848 O O . ALA A 1 109 ? -0.215 -13.133 8.060 1.00 97.31 109 ALA A O 1
ATOM 849 N N . ALA A 1 110 ? -0.986 -12.037 6.264 1.00 98.06 110 ALA A N 1
ATOM 850 C CA . ALA A 1 110 ? -1.479 -10.894 7.017 1.00 98.06 110 ALA A CA 1
ATOM 851 C C . ALA A 1 110 ? -2.780 -11.227 7.778 1.00 98.06 110 ALA A C 1
ATOM 853 O O . ALA A 1 110 ? -3.725 -11.754 7.189 1.00 98.06 110 ALA A O 1
ATOM 854 N N . PRO A 1 111 ? -2.904 -10.873 9.070 1.00 97.75 111 PRO A N 1
ATOM 855 C CA . PRO A 1 111 ? -4.170 -10.988 9.803 1.00 97.75 111 PRO A CA 1
ATO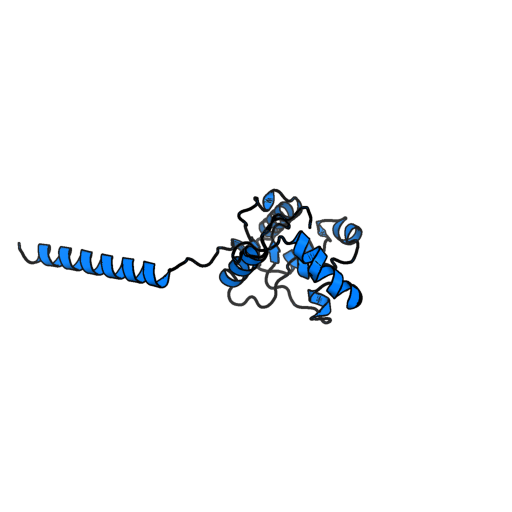M 856 C C . PRO A 1 111 ? -5.175 -9.883 9.434 1.00 97.75 111 PRO A C 1
ATOM 858 O O . PRO A 1 111 ? -6.371 -10.000 9.701 1.00 97.75 111 PRO A O 1
ATOM 861 N N . ARG A 1 112 ? -4.687 -8.777 8.861 1.00 98.44 112 ARG A N 1
ATOM 862 C CA . ARG A 1 112 ? -5.458 -7.564 8.579 1.00 98.44 112 ARG A CA 1
ATOM 863 C C . ARG A 1 112 ? -5.210 -7.089 7.160 1.00 98.44 112 ARG A C 1
ATOM 865 O O . ARG A 1 112 ? -4.078 -7.124 6.680 1.00 98.44 112 ARG A O 1
ATOM 872 N N . MET A 1 113 ? -6.253 -6.549 6.550 1.00 98.75 113 MET A N 1
ATOM 873 C CA . MET A 1 113 ? -6.192 -5.825 5.290 1.00 98.75 113 MET A CA 1
ATOM 874 C C . MET A 1 113 ? -6.620 -4.376 5.522 1.00 98.75 113 MET A C 1
ATOM 876 O O . MET A 1 113 ? -7.653 -4.129 6.141 1.00 98.75 113 MET A O 1
ATOM 880 N N . LEU A 1 114 ? -5.848 -3.422 5.009 1.00 98.81 114 LEU A N 1
ATOM 881 C CA . LEU A 1 114 ? -6.223 -2.014 4.953 1.00 98.81 114 LEU A CA 1
ATOM 882 C C . LEU A 1 114 ? -6.509 -1.622 3.505 1.00 98.81 114 LEU A C 1
ATOM 884 O O . LEU A 1 114 ? -5.632 -1.650 2.642 1.00 98.81 114 LEU A O 1
ATOM 888 N N . VAL A 1 115 ? -7.758 -1.249 3.258 1.00 98.75 115 VAL A N 1
ATOM 889 C CA . VAL A 1 115 ? -8.254 -0.701 2.000 1.00 98.75 115 VAL A CA 1
ATOM 890 C C . VAL A 1 115 ? -7.964 0.790 1.979 1.00 98.75 115 VAL A C 1
ATOM 892 O O . VAL A 1 115 ? -8.500 1.517 2.812 1.00 98.75 115 VAL A O 1
ATOM 895 N N . VAL A 1 116 ? -7.151 1.264 1.034 1.00 98.62 116 VAL A N 1
ATOM 896 C CA . VAL A 1 116 ? -6.836 2.694 0.902 1.00 98.62 116 VAL A CA 1
ATOM 897 C C . VAL A 1 116 ? -7.600 3.282 -0.288 1.00 98.62 116 VAL A C 1
ATOM 899 O O . VAL A 1 116 ? -7.162 3.156 -1.431 1.00 98.62 116 VAL A O 1
ATOM 902 N N . PRO A 1 117 ? -8.778 3.898 -0.067 1.00 98.00 117 PRO A N 1
ATOM 903 C CA . PRO A 1 117 ? -9.498 4.582 -1.129 1.00 98.00 117 PRO A CA 1
ATOM 904 C C . PRO A 1 117 ? -8.807 5.900 -1.490 1.00 98.00 117 PRO A C 1
ATOM 906 O O . PRO A 1 117 ? -8.149 6.533 -0.664 1.00 98.00 117 PRO A O 1
ATOM 909 N N . ASN A 1 118 ? -9.047 6.380 -2.705 1.00 96.31 118 ASN A N 1
ATOM 910 C CA . ASN A 1 118 ? -8.533 7.652 -3.209 1.00 96.31 118 ASN A CA 1
ATOM 911 C C . ASN A 1 118 ? -9.636 8.430 -3.930 1.00 96.31 118 ASN A C 1
ATOM 913 O O . ASN A 1 118 ? -10.674 7.869 -4.284 1.00 96.31 118 ASN A O 1
ATOM 917 N N . GLN A 1 119 ? -9.412 9.719 -4.162 1.00 94.69 119 GLN A N 1
ATOM 918 C CA . GLN A 1 119 ? -10.387 10.565 -4.858 1.00 94.69 119 GLN A CA 1
ATOM 919 C C . GLN A 1 119 ? -10.414 10.376 -6.385 1.00 94.69 119 GLN A C 1
ATOM 921 O O . GLN A 1 119 ? -11.340 10.845 -7.044 1.00 94.69 119 GLN A O 1
ATOM 926 N N . LYS A 1 120 ? -9.396 9.737 -6.978 1.00 93.56 120 LYS A N 1
ATOM 927 C CA . LYS A 1 120 ? -9.246 9.644 -8.437 1.00 93.56 120 LYS A CA 1
ATOM 928 C C . LYS A 1 120 ? -10.173 8.595 -9.042 1.00 93.56 120 LYS A C 1
ATOM 930 O O . LYS A 1 120 ? -10.736 8.828 -10.110 1.00 93.56 120 LYS A O 1
ATOM 935 N N . CYS A 1 121 ? -10.292 7.434 -8.402 1.00 94.50 121 CYS A N 1
ATOM 936 C CA . CYS A 1 121 ? -11.157 6.343 -8.842 1.00 94.50 121 CYS A CA 1
ATOM 937 C C . CYS A 1 121 ? -11.422 5.338 -7.713 1.00 94.50 121 CYS A C 1
ATOM 939 O O . CYS A 1 121 ? -10.657 5.236 -6.753 1.00 94.50 121 CYS A O 1
ATOM 941 N N . SER A 1 122 ? -12.473 4.527 -7.870 1.00 97.38 122 SER A N 1
ATOM 942 C CA . SER A 1 122 ? -12.652 3.342 -7.028 1.00 97.38 122 SER A CA 1
ATOM 943 C C . SER A 1 122 ? -11.487 2.380 -7.238 1.00 97.38 122 SER A C 1
ATOM 945 O O . SER A 1 122 ? -11.197 2.004 -8.378 1.00 97.38 122 SER A O 1
ATOM 947 N N . ILE A 1 123 ? -10.853 1.923 -6.155 1.00 97.50 123 ILE A N 1
ATOM 948 C CA . ILE A 1 123 ? -9.777 0.932 -6.261 1.00 97.50 123 ILE A CA 1
ATOM 949 C C . ILE A 1 123 ? -10.282 -0.382 -6.871 1.00 97.50 123 ILE A C 1
ATOM 951 O O . ILE A 1 123 ? -9.547 -1.048 -7.587 1.00 97.50 123 ILE A O 1
ATOM 955 N N . TYR A 1 124 ? -11.565 -0.707 -6.689 1.00 97.81 124 TYR A N 1
ATOM 956 C CA . TYR A 1 124 ? -12.182 -1.926 -7.219 1.00 97.81 124 TYR A CA 1
ATOM 957 C C . TYR A 1 124 ? -12.451 -1.874 -8.726 1.00 97.81 124 TYR A C 1
ATOM 959 O O . TYR A 1 124 ? -12.827 -2.882 -9.314 1.00 97.81 124 TYR A O 1
ATOM 967 N N . SER A 1 125 ? -12.186 -0.738 -9.382 1.00 96.31 125 SER A N 1
ATOM 968 C CA . SER A 1 125 ? -12.041 -0.702 -10.845 1.00 96.31 125 SER A CA 1
ATOM 969 C C . SER A 1 125 ? -10.800 -1.467 -11.332 1.00 96.31 125 SER A C 1
ATOM 971 O O . SER A 1 125 ? -10.652 -1.725 -12.526 1.00 96.31 125 SER A O 1
ATOM 973 N N . ARG A 1 126 ? -9.891 -1.841 -10.419 1.00 94.88 126 ARG A N 1
ATOM 974 C CA . ARG A 1 126 ? -8.688 -2.628 -10.690 1.00 94.88 126 ARG A CA 1
ATOM 975 C C . ARG A 1 126 ? -8.932 -4.082 -10.309 1.00 94.88 126 ARG A C 1
ATOM 977 O O . ARG A 1 126 ? -9.219 -4.386 -9.154 1.00 94.88 126 ARG A O 1
ATOM 984 N N . VAL A 1 127 ? -8.743 -4.981 -11.277 1.00 95.62 127 VAL A N 1
ATOM 985 C CA . VAL A 1 127 ? -8.989 -6.424 -11.104 1.00 95.62 127 VAL A CA 1
ATOM 986 C C . VAL A 1 127 ? -8.241 -7.020 -9.906 1.00 95.62 127 VAL A C 1
ATOM 988 O O . VAL A 1 127 ? -8.821 -7.794 -9.153 1.00 95.62 127 VAL A O 1
ATOM 991 N N . TRP A 1 128 ? -6.993 -6.599 -9.672 1.00 96.44 128 TRP A N 1
ATOM 992 C CA . TRP A 1 128 ? -6.195 -7.063 -8.535 1.00 96.44 128 TRP A CA 1
ATOM 993 C C . TRP A 1 128 ? -6.776 -6.620 -7.190 1.00 96.44 128 TRP A C 1
ATOM 995 O O . TRP A 1 128 ? -6.930 -7.457 -6.314 1.00 96.44 128 TRP A O 1
ATOM 1005 N N . CYS A 1 129 ? -7.203 -5.362 -7.045 1.00 98.06 129 CYS A N 1
ATOM 1006 C CA . CYS A 1 129 ? -7.824 -4.884 -5.805 1.00 98.06 129 CYS A CA 1
ATOM 1007 C C . CYS A 1 129 ? -9.151 -5.598 -5.507 1.00 98.06 129 CYS A C 1
ATOM 1009 O O . CYS A 1 129 ? -9.460 -5.890 -4.353 1.00 98.06 129 CYS A O 1
ATOM 1011 N N . ALA A 1 130 ? -9.945 -5.896 -6.543 1.00 98.19 130 ALA A N 1
ATOM 1012 C CA . ALA A 1 130 ? -11.168 -6.685 -6.390 1.00 98.19 130 ALA A CA 1
ATOM 1013 C C . ALA A 1 130 ? -10.860 -8.127 -5.951 1.00 98.19 130 ALA A C 1
ATOM 1015 O O . ALA A 1 130 ? -11.506 -8.653 -5.047 1.00 98.19 130 ALA A O 1
ATOM 1016 N N . TYR A 1 131 ? -9.841 -8.747 -6.551 1.00 98.00 131 TYR A N 1
ATOM 1017 C CA . TYR A 1 131 ? -9.388 -10.086 -6.182 1.00 98.00 131 TYR A CA 1
ATOM 1018 C C . TYR A 1 131 ? -8.825 -10.146 -4.753 1.00 98.00 131 TYR A C 1
ATOM 1020 O O . TYR A 1 131 ? -9.162 -11.056 -4.000 1.00 98.00 131 TYR A O 1
ATOM 1028 N N . GLU A 1 132 ? -8.032 -9.156 -4.343 1.00 98.56 132 GLU A N 1
ATOM 1029 C CA . GLU A 1 132 ? -7.514 -9.026 -2.975 1.00 98.56 132 GLU A CA 1
ATOM 1030 C C . GLU A 1 132 ? -8.650 -8.908 -1.953 1.00 98.56 132 GLU A C 1
ATOM 1032 O O . GLU A 1 132 ? -8.622 -9.581 -0.927 1.00 98.56 132 GLU A O 1
ATOM 1037 N N . ALA A 1 133 ? -9.686 -8.112 -2.243 1.00 98.38 133 ALA A N 1
ATOM 1038 C CA . ALA A 1 133 ? -10.854 -8.007 -1.369 1.00 98.38 133 ALA A CA 1
ATOM 1039 C C . ALA A 1 133 ? -11.631 -9.327 -1.277 1.00 98.38 133 ALA A C 1
ATOM 1041 O O . ALA A 1 133 ? -12.047 -9.716 -0.187 1.00 98.38 133 ALA A O 1
ATOM 1042 N N . PHE A 1 134 ? -11.786 -10.039 -2.397 1.00 98.44 134 PHE A N 1
ATOM 1043 C CA . PHE A 1 134 ? -12.390 -11.370 -2.412 1.00 98.44 134 PHE A CA 1
ATOM 1044 C C . PHE A 1 134 ? -11.605 -12.366 -1.550 1.00 98.44 134 PHE A C 1
ATOM 1046 O O . PHE A 1 134 ? -12.208 -13.079 -0.748 1.00 98.44 134 PHE A O 1
ATOM 1053 N N . LEU A 1 135 ? -10.277 -12.411 -1.686 1.00 98.50 135 LEU A N 1
ATOM 1054 C CA . LEU A 1 135 ? -9.429 -13.290 -0.880 1.00 98.50 135 LEU A CA 1
ATOM 1055 C C . LEU A 1 135 ? -9.510 -12.937 0.605 1.00 98.50 135 LEU A C 1
ATOM 1057 O O . LEU A 1 135 ? -9.719 -13.819 1.429 1.00 98.50 135 LEU A O 1
ATOM 1061 N N . ALA A 1 136 ? -9.412 -11.653 0.948 1.00 98.56 136 ALA A N 1
ATOM 1062 C CA . ALA A 1 136 ? -9.466 -11.210 2.334 1.00 98.56 136 ALA A CA 1
ATOM 1063 C C . ALA A 1 136 ? -10.805 -11.548 2.994 1.00 98.56 136 ALA A C 1
ATOM 1065 O O . ALA A 1 136 ? -10.833 -11.983 4.141 1.00 98.56 136 ALA A O 1
ATOM 1066 N N . TYR A 1 137 ? -11.904 -11.382 2.257 1.00 98.50 137 TYR A N 1
ATOM 1067 C CA . TYR A 1 137 ? -13.229 -11.784 2.711 1.00 98.50 137 TYR A CA 1
ATOM 1068 C C . TYR A 1 137 ? -13.326 -13.305 2.887 1.00 98.50 137 TYR A C 1
ATOM 1070 O O . TYR A 1 137 ? -13.794 -13.775 3.918 1.00 98.50 137 TYR A O 1
ATOM 1078 N N . SER A 1 138 ? -12.842 -14.072 1.905 1.00 98.38 138 SER A N 1
ATOM 1079 C CA . SER A 1 138 ? -12.899 -15.541 1.917 1.00 98.38 138 SER A CA 1
ATOM 1080 C C . SER A 1 138 ? -12.038 -16.170 3.013 1.00 98.38 138 SER A C 1
ATOM 1082 O O . SER A 1 138 ? -12.354 -17.251 3.493 1.00 98.38 138 SER A O 1
ATOM 1084 N N . GLU A 1 139 ? -10.943 -15.513 3.392 1.00 98.06 139 GLU A N 1
ATOM 1085 C CA . GLU A 1 139 ? -10.038 -15.943 4.462 1.00 98.06 139 GLU A CA 1
ATOM 1086 C C . GLU A 1 139 ? -10.359 -15.291 5.817 1.00 98.06 139 GLU A C 1
ATOM 1088 O O . GLU A 1 139 ? -9.529 -15.331 6.726 1.00 98.06 139 GLU A O 1
ATOM 1093 N N . GLU A 1 140 ? -11.533 -14.660 5.948 1.00 98.25 140 GLU A N 1
ATOM 1094 C CA . GLU A 1 140 ? -12.025 -14.049 7.191 1.00 98.25 140 GLU A CA 1
ATOM 1095 C C . GLU A 1 140 ? -11.029 -13.053 7.818 1.00 98.25 140 GLU A C 1
ATOM 1097 O O . GLU A 1 140 ? -10.894 -12.928 9.039 1.00 98.25 140 GLU A O 1
ATOM 1102 N N . LYS A 1 141 ? -10.304 -12.313 6.972 1.00 98.12 141 LYS A N 1
ATOM 1103 C CA . LYS A 1 141 ? -9.375 -11.272 7.420 1.00 98.12 141 LYS A CA 1
ATOM 1104 C C . LYS A 1 141 ? -10.142 -10.110 8.040 1.00 98.12 141 LYS A C 1
ATOM 1106 O O . LYS A 1 141 ? -11.251 -9.770 7.629 1.00 98.12 141 LYS A O 1
ATOM 1111 N N . VAL A 1 142 ? -9.501 -9.404 8.969 1.00 98.31 142 VAL A N 1
ATOM 1112 C CA . VAL A 1 142 ? -10.027 -8.118 9.445 1.00 98.31 142 VAL A CA 1
ATOM 1113 C C . VAL A 1 142 ? -9.784 -7.062 8.365 1.00 98.31 142 VAL A C 1
ATOM 1115 O O . VAL A 1 142 ? -8.642 -6.662 8.132 1.00 98.31 142 VAL A O 1
ATOM 1118 N N . ILE A 1 143 ? -10.856 -6.613 7.711 1.00 98.56 143 ILE A N 1
ATOM 1119 C CA . ILE A 1 143 ? -10.808 -5.607 6.643 1.00 98.56 143 ILE A CA 1
ATOM 1120 C C . ILE A 1 143 ? -11.138 -4.230 7.226 1.00 98.56 143 ILE A C 1
ATOM 1122 O O . ILE A 1 143 ? -12.223 -4.004 7.760 1.00 98.56 143 ILE A O 1
ATOM 1126 N N . LEU A 1 144 ? -10.197 -3.299 7.104 1.00 98.38 144 LEU A N 1
ATOM 1127 C CA . LEU A 1 144 ? -10.319 -1.909 7.536 1.00 98.38 144 LEU A CA 1
ATOM 1128 C C . LEU A 1 144 ? -10.313 -0.994 6.312 1.00 98.38 144 LEU A C 1
ATOM 1130 O O . LEU A 1 144 ? -9.638 -1.283 5.327 1.00 98.38 144 LEU A O 1
ATOM 1134 N N . THR A 1 145 ? -11.025 0.129 6.377 1.00 98.50 145 THR A N 1
ATOM 1135 C CA . THR A 1 145 ? -10.975 1.168 5.336 1.00 98.50 145 THR A CA 1
ATOM 1136 C C . THR A 1 145 ? -10.248 2.386 5.876 1.00 98.50 145 THR A C 1
ATOM 1138 O O . THR A 1 145 ? -10.621 2.911 6.923 1.00 98.50 145 THR A O 1
ATOM 1141 N N . ALA A 1 146 ? -9.212 2.828 5.169 1.00 98.38 146 ALA A N 1
ATOM 1142 C CA . ALA A 1 146 ? -8.427 3.983 5.559 1.00 98.38 146 ALA A CA 1
ATOM 1143 C C . ALA A 1 146 ? -9.211 5.283 5.347 1.00 98.38 146 ALA A C 1
ATOM 1145 O O . ALA A 1 146 ? -9.859 5.486 4.316 1.00 98.38 146 ALA A O 1
ATOM 1146 N N . SER A 1 147 ? -9.092 6.194 6.304 1.00 96.69 147 SER A N 1
ATOM 1147 C CA . SER A 1 147 ? -9.625 7.550 6.245 1.00 96.69 147 SER A CA 1
ATOM 1148 C C . SER A 1 147 ? -8.503 8.575 6.413 1.00 96.69 147 SER A C 1
ATOM 1150 O O . SER A 1 147 ? -7.487 8.281 7.044 1.00 96.69 147 SER A O 1
ATOM 1152 N N . PRO A 1 148 ? -8.650 9.789 5.859 1.00 93.94 148 PRO A N 1
ATOM 1153 C CA . PRO A 1 148 ? -7.723 10.870 6.160 1.00 93.94 148 PRO A CA 1
ATOM 1154 C C . PRO A 1 148 ? -7.950 11.386 7.593 1.00 93.94 148 PRO A C 1
ATOM 1156 O O . PRO A 1 148 ? -9.045 11.206 8.140 1.00 93.94 148 PRO A O 1
ATOM 1159 N N . PRO A 1 149 ? -6.967 12.083 8.189 1.00 89.12 149 PRO A N 1
ATOM 1160 C CA . PRO A 1 149 ? -7.172 12.804 9.439 1.00 89.12 149 PRO A CA 1
ATOM 1161 C C . PRO A 1 149 ? -8.345 13.782 9.331 1.00 89.12 149 PRO A C 1
ATOM 1163 O O . PRO A 1 149 ? -8.466 14.504 8.341 1.00 89.12 149 PRO A O 1
ATOM 1166 N N . VAL A 1 150 ? -9.185 13.859 10.366 1.00 86.75 150 VAL A N 1
ATOM 1167 C CA . VAL A 1 150 ? -10.277 14.842 10.418 1.00 86.75 150 VAL A CA 1
ATOM 1168 C C . VAL A 1 150 ? -9.694 16.232 10.709 1.00 86.75 150 VAL A C 1
ATOM 1170 O O . VAL A 1 150 ? -9.177 16.457 11.812 1.00 86.75 150 VAL A O 1
ATOM 1173 N N . PRO A 1 151 ? -9.777 17.201 9.774 1.00 82.81 151 PRO A N 1
ATOM 1174 C CA . PRO A 1 151 ? -9.219 18.526 9.997 1.00 82.81 151 PRO A CA 1
ATOM 1175 C C . PRO A 1 151 ? -9.915 19.219 11.166 1.00 82.81 151 PRO A C 1
ATOM 1177 O O . PRO A 1 151 ? -11.142 19.218 11.265 1.00 82.81 151 PRO A O 1
ATOM 1180 N N . ASN A 1 152 ? -9.133 19.875 12.024 1.00 81.56 152 ASN A N 1
ATOM 1181 C CA . ASN A 1 152 ? -9.637 20.620 13.180 1.00 81.56 152 ASN A CA 1
ATOM 1182 C C . ASN A 1 152 ? -10.448 19.774 14.177 1.00 81.56 152 ASN A C 1
ATOM 1184 O O . ASN A 1 152 ? -11.266 20.339 14.899 1.00 81.56 152 ASN A O 1
ATOM 1188 N N . LEU A 1 153 ? -10.227 18.454 14.254 1.00 83.38 153 LEU A N 1
ATOM 1189 C CA . LEU A 1 153 ? -10.992 17.565 15.137 1.00 83.38 153 LEU A CA 1
ATOM 1190 C C . LEU A 1 153 ? -11.073 18.093 16.574 1.00 83.38 153 LEU A C 1
ATOM 1192 O O . LEU A 1 153 ? -12.167 18.239 17.102 1.00 83.38 153 LEU A O 1
ATOM 1196 N N . VAL A 1 154 ? -9.936 18.462 17.173 1.00 78.19 154 VAL A N 1
ATOM 1197 C CA . VAL A 1 154 ? -9.885 18.993 18.547 1.00 78.19 154 VAL A CA 1
ATOM 1198 C C . VAL A 1 154 ? -10.718 20.265 18.686 1.00 78.19 154 VAL A C 1
ATOM 1200 O O . VAL A 1 154 ? -11.508 20.380 19.616 1.00 78.19 154 VAL A O 1
ATOM 1203 N N . ARG A 1 155 ? -10.596 21.203 17.739 1.00 80.81 155 ARG A N 1
ATOM 1204 C CA . ARG A 1 155 ? -11.376 22.448 17.742 1.00 80.81 155 ARG A CA 1
ATOM 1205 C C . ARG A 1 155 ? -12.870 22.169 17.593 1.00 80.81 155 ARG A C 1
ATOM 1207 O O . ARG A 1 155 ? -13.668 22.775 18.294 1.00 80.81 155 ARG A O 1
ATOM 1214 N N . ASN A 1 156 ? -13.244 21.257 16.700 1.00 81.44 156 ASN A N 1
ATOM 1215 C CA . ASN A 1 156 ? -14.638 20.908 16.445 1.00 81.44 156 ASN A CA 1
ATOM 1216 C C . ASN A 1 156 ? -15.252 20.187 17.654 1.00 81.44 156 ASN A C 1
ATOM 1218 O O . ASN A 1 156 ? -16.357 20.524 18.062 1.00 81.44 156 ASN A O 1
ATOM 1222 N N . VAL A 1 157 ? -14.519 19.261 18.279 1.00 85.31 157 VAL A N 1
ATOM 1223 C CA . VAL A 1 157 ? -14.937 18.588 19.520 1.00 85.31 157 VAL A CA 1
ATOM 1224 C C . VAL A 1 157 ? -15.055 19.593 20.663 1.00 85.31 157 VAL A C 1
ATOM 1226 O O . VAL A 1 157 ? -16.069 19.599 21.353 1.00 85.31 157 VAL A O 1
ATOM 1229 N N . ALA A 1 158 ? -14.077 20.487 20.834 1.00 80.88 158 ALA A N 1
ATOM 1230 C CA . ALA A 1 158 ? -14.128 21.537 21.849 1.00 80.88 158 ALA A CA 1
ATOM 1231 C C . ALA A 1 158 ? -15.323 22.479 21.636 1.00 80.88 158 ALA A C 1
ATOM 1233 O O . ALA A 1 158 ? -16.005 22.832 22.597 1.00 80.88 158 ALA A O 1
ATOM 1234 N N . PHE A 1 159 ? -15.623 22.836 20.385 1.00 82.50 159 PHE A N 1
ATOM 1235 C CA . PHE A 1 159 ? -16.784 23.650 20.037 1.00 82.50 159 PHE A CA 1
ATOM 1236 C C . PHE A 1 159 ? -18.098 22.937 20.375 1.00 82.50 159 PHE A C 1
ATOM 1238 O O . PHE A 1 159 ? -18.948 23.518 21.044 1.00 82.50 159 PHE A O 1
ATOM 1245 N N . VAL A 1 160 ? -18.251 21.666 19.985 1.00 79.31 160 VAL A N 1
ATOM 1246 C CA . VAL A 1 160 ? -19.450 20.866 20.295 1.00 79.31 160 VAL A CA 1
ATOM 1247 C C . VAL A 1 160 ? -19.617 20.677 21.803 1.00 79.31 160 VAL A C 1
ATOM 1249 O O . VAL A 1 160 ? -20.722 20.849 22.318 1.00 79.31 160 VAL A O 1
ATOM 1252 N N . ALA A 1 161 ? -18.537 20.381 22.529 1.00 80.12 161 ALA A N 1
ATOM 1253 C CA . ALA A 1 161 ? -18.560 20.254 23.984 1.00 80.12 161 ALA A CA 1
ATOM 1254 C C . ALA A 1 161 ? -18.991 21.568 24.660 1.00 80.12 161 ALA A C 1
ATOM 1256 O O . ALA A 1 161 ? -19.866 21.558 25.523 1.00 80.12 161 ALA A O 1
ATOM 1257 N N . SER A 1 162 ? -18.444 22.703 24.210 1.00 78.25 162 SER A N 1
ATOM 1258 C CA . SER A 1 162 ? -18.804 24.040 24.707 1.00 78.25 162 SER A CA 1
ATOM 1259 C C . SER A 1 162 ? -20.267 24.390 24.421 1.00 78.25 162 SER A C 1
ATOM 1261 O O . SER A 1 162 ? -20.977 24.862 25.307 1.00 78.25 162 SER A O 1
ATOM 1263 N N . ALA A 1 163 ? -20.745 24.117 23.205 1.00 75.31 163 ALA A N 1
ATOM 1264 C CA . ALA A 1 163 ? -22.130 24.362 22.809 1.00 75.31 163 ALA A CA 1
ATOM 1265 C C . ALA A 1 163 ? -23.120 23.491 23.602 1.00 75.31 163 ALA A C 1
ATOM 1267 O O . ALA A 1 163 ? -24.173 23.970 24.020 1.00 75.31 163 ALA A O 1
ATOM 1268 N N . SER A 1 164 ? -22.758 22.233 23.868 1.00 72.69 164 SER A N 1
ATOM 1269 C CA . SER A 1 164 ? -23.569 21.305 24.668 1.00 72.69 164 SER A CA 1
ATOM 1270 C C . SER A 1 164 ? -23.629 21.734 26.137 1.00 72.69 164 SER A C 1
ATOM 1272 O O . SER A 1 164 ? -24.697 21.708 26.744 1.00 72.69 164 SER A O 1
ATOM 1274 N N . ALA A 1 165 ? -22.509 22.201 26.701 1.00 70.50 165 ALA A N 1
ATOM 1275 C CA . ALA A 1 165 ? -22.465 22.747 28.057 1.00 70.50 165 ALA A CA 1
ATOM 1276 C C . ALA A 1 165 ? -23.323 24.018 28.199 1.00 70.50 165 ALA A C 1
ATOM 1278 O O . ALA A 1 165 ? -24.069 24.148 29.170 1.00 70.50 165 ALA A O 1
ATOM 1279 N N . ALA A 1 166 ? -23.281 24.920 27.211 1.00 66.94 166 ALA A N 1
ATOM 1280 C CA . ALA A 1 166 ? -24.137 26.107 27.184 1.00 66.94 166 ALA A CA 1
ATOM 1281 C C . ALA A 1 166 ? -25.630 25.743 27.059 1.00 66.94 166 ALA A C 1
ATOM 1283 O O . ALA A 1 166 ? -26.457 26.297 27.781 1.00 66.94 166 ALA A O 1
ATOM 1284 N N . GLY A 1 167 ? -25.977 24.771 26.208 1.00 59.44 167 GLY A N 1
ATOM 1285 C CA . GLY A 1 167 ? -27.352 24.279 26.056 1.00 59.44 167 GLY A CA 1
ATOM 1286 C C . GLY A 1 167 ? -27.914 23.631 27.328 1.00 59.44 167 GLY A C 1
ATOM 1287 O O . GLY A 1 167 ? -29.042 23.929 27.723 1.00 59.44 167 GLY A O 1
ATOM 1288 N N . CYS A 1 168 ? -27.119 22.811 28.024 1.00 58.16 168 CYS A N 1
ATOM 1289 C CA . CYS A 1 168 ? -27.504 22.229 29.316 1.00 58.16 168 CYS A CA 1
ATOM 1290 C C . CYS A 1 168 ? -27.636 23.285 30.428 1.00 58.16 168 CYS A C 1
ATOM 1292 O O . CYS A 1 168 ? -28.529 23.176 31.268 1.00 58.16 168 CYS A O 1
ATOM 1294 N N . GLY A 1 169 ? -26.790 24.322 30.425 1.00 52.91 169 GLY A N 1
ATOM 1295 C CA . GLY A 1 169 ? -26.875 25.430 31.382 1.00 52.91 169 GLY A CA 1
ATOM 1296 C C . GLY A 1 169 ? -28.168 26.241 31.247 1.00 52.91 169 GLY A C 1
ATOM 1297 O O . GLY A 1 169 ? -28.779 26.599 32.252 1.00 52.91 169 GLY A O 1
ATOM 1298 N N . VAL A 1 170 ? -28.638 26.464 30.015 1.00 52.84 170 VAL A N 1
ATOM 1299 C CA . VAL A 1 170 ? -29.923 27.136 29.759 1.00 52.84 170 VAL A CA 1
ATOM 1300 C C . VAL A 1 170 ? -31.103 26.245 30.171 1.00 52.84 170 VAL A C 1
ATOM 1302 O O . VAL A 1 170 ? -32.029 26.729 30.816 1.00 52.84 170 VAL A O 1
ATOM 1305 N N . ALA A 1 171 ? -31.063 24.938 29.893 1.00 47.78 171 ALA A N 1
ATOM 1306 C CA . ALA A 1 171 ? -32.130 24.010 30.289 1.00 47.78 171 ALA A CA 1
ATOM 1307 C C . ALA A 1 171 ? -32.278 23.859 31.821 1.00 47.78 171 ALA A C 1
ATOM 1309 O O . ALA A 1 171 ? -33.400 23.798 32.330 1.00 47.78 171 ALA A O 1
ATOM 1310 N N . MET A 1 172 ? -31.171 23.862 32.578 1.00 46.22 172 MET A N 1
ATOM 1311 C CA . MET A 1 172 ? -31.235 23.875 34.048 1.00 46.22 172 MET A CA 1
ATOM 1312 C C . MET A 1 172 ? -31.771 25.200 34.603 1.00 46.22 172 MET A C 1
ATOM 1314 O O . MET A 1 172 ? -32.530 25.181 35.568 1.00 46.22 172 MET A O 1
ATOM 1318 N N . ALA A 1 173 ? -31.449 26.340 33.981 1.00 45.94 173 ALA A N 1
ATOM 1319 C CA . ALA A 1 173 ? -31.963 27.641 34.414 1.00 45.94 173 ALA A CA 1
ATOM 1320 C C . ALA A 1 173 ? -33.492 27.764 34.253 1.00 45.94 173 ALA A C 1
ATOM 1322 O O . ALA A 1 173 ? -34.141 28.380 35.092 1.00 45.94 173 ALA A O 1
ATOM 1323 N N . PHE A 1 174 ? -34.083 27.130 33.233 1.00 42.75 174 PHE A N 1
ATOM 1324 C CA . PHE A 1 174 ? -35.540 27.110 33.040 1.00 42.75 174 PHE A CA 1
ATOM 1325 C C . PHE A 1 174 ? -36.283 26.110 33.941 1.00 42.75 174 PHE A C 1
ATOM 1327 O O . PHE A 1 174 ? -37.479 26.273 34.153 1.00 42.75 174 PHE A O 1
ATOM 1334 N N . THR A 1 175 ? -35.603 25.107 34.505 1.00 46.81 175 THR A N 1
ATOM 1335 C CA . THR A 1 175 ? -36.244 24.105 35.384 1.00 46.81 175 THR A CA 1
ATOM 1336 C C . THR A 1 175 ? -36.288 24.550 36.855 1.00 46.81 175 THR A C 1
ATOM 1338 O O . THR A 1 175 ? -37.086 24.034 37.626 1.00 46.81 175 THR A O 1
ATOM 1341 N N . ILE A 1 176 ? -35.466 25.528 37.258 1.00 48.72 176 ILE A N 1
ATOM 1342 C CA . ILE A 1 176 ? -35.417 26.051 38.642 1.00 48.72 176 ILE A CA 1
ATOM 1343 C C . ILE A 1 176 ? -36.443 27.186 38.874 1.00 48.72 176 ILE A C 1
ATOM 1345 O O . ILE A 1 176 ? -36.663 27.604 40.007 1.00 48.72 176 ILE A O 1
ATOM 1349 N N . VAL A 1 177 ? -37.113 27.663 37.820 1.00 45.78 177 VAL A N 1
ATOM 1350 C CA . VAL A 1 177 ? -38.129 28.729 37.885 1.00 45.78 177 VAL A CA 1
ATOM 1351 C C . VAL A 1 177 ? -39.508 28.173 37.503 1.00 45.78 177 VAL A C 1
ATOM 1353 O O . VAL A 1 177 ? -40.086 28.594 36.505 1.00 45.78 177 VAL A O 1
ATOM 1356 N N . VAL A 1 178 ? -40.023 27.202 38.265 1.00 42.50 178 VAL A N 1
ATOM 1357 C CA . VAL A 1 178 ? -41.451 26.815 38.295 1.00 42.50 178 VAL A CA 1
ATOM 1358 C C . VAL A 1 178 ? -41.838 26.452 39.721 1.00 42.50 178 VAL A C 1
ATOM 1360 O O . VAL A 1 178 ? -41.085 25.671 40.343 1.00 42.50 178 VAL A O 1
#

Sequence (178 aa):
TALDGFSVSDQRIGPNVYTVTEQLITPITRRAGQASWALMLRPEGLLCDLFVTHCWAEGLYEFVDKLLHSWPAKAHHAYCCMLSNPQCLDIGGMISSPRESPFARALHAAPRMLVVPNQKCSIYSRVWCAYEAFLAYSEEKVILTASPPVPNLVRNVAFVASASAAGCGVAMAFTIVV

pLDDT: mean 90.48, std 13.46, range [42.5, 98.81]

Organism: NCBI:txid1333877

Secondary structure (DSSP, 8-state):
-TT----TT-SSS-SBHHHHIIIIIHHHHHHTTS--HHHHH-TT----SEEEE--TTSBHHHHHHHHHHTPPTT---EEEHHHHS-TTS--HHHHSSTTTSHHHHHHHH-SEEEE---SSS-GGGSHHHHHHHHHHHHTT-EEEE-----TTHHHHHHHHHHHHHHHHHHHHHHHS--

Radius of gyration: 21.77 Å; chains: 1; bounding box: 62×47×58 Å

Foldseek 3Di:
DVPWPDDPPDQAWATFQVCCLVPPQQVVCVVQVQAFQQCSVPVVDDQAAEEEQDARRTGPNNQVQQCVVQPDPPGDDHDDPSRHDRSNDPCCVQPVPVCNHPNNVSLLRYLAYEYEDHPPDGSCVDVNSVVSVVSCVVSVHHYHYTDGDDPCPVVVVVVVVVVVVVVVVVVVVVVVPD